Protein AF-A0A7K2QP08-F1 (afdb_monomer_lite)

Radius of gyration: 14.4 Å; chains: 1; bounding box: 34×24×37 Å

Foldseek 3Di:
DVVVVLVVVVVVLVVCLVPPCLVVVLVVVCVVCPPVVPSNLSSVLSVQSSCQQVVHDHDLVCQLPRDPVSLQCCLPPHPDLVSLVSQLPRHPDPVSVVSSVVVNVVVVVVD

Sequence (111 aa):
AESAVVTHLDRRAAQLLADPRFPGWAHALGAAIGPRAFPARRLREWTLLKTITDGEPWSPAELTAASDWCQRTAAQSLASYEALGLLAATARTHRVRTVAAARLRRRSATG

Structure (mmCIF, N/CA/C/O backbone):
data_AF-A0A7K2QP08-F1
#
_entry.id   AF-A0A7K2QP08-F1
#
loop_
_atom_site.group_PDB
_atom_site.id
_atom_site.type_symbol
_atom_site.label_atom_id
_atom_site.label_alt_id
_atom_site.label_comp_id
_atom_site.label_asym_id
_atom_site.label_entity_id
_atom_site.label_seq_id
_atom_site.pdbx_PDB_ins_code
_atom_site.Cartn_x
_atom_site.Cartn_y
_atom_site.Cartn_z
_atom_site.occupancy
_atom_site.B_iso_or_equiv
_atom_site.auth_seq_id
_atom_site.auth_comp_id
_atom_site.auth_asym_id
_atom_site.auth_atom_id
_atom_site.pdbx_PDB_model_num
ATOM 1 N N . ALA A 1 1 ? 12.511 8.616 -17.982 1.00 70.38 1 ALA A N 1
ATOM 2 C CA . ALA A 1 1 ? 11.569 7.586 -18.476 1.00 70.38 1 ALA A CA 1
ATOM 3 C C . ALA A 1 1 ? 10.854 6.851 -17.336 1.00 70.38 1 ALA A C 1
ATOM 5 O O . ALA A 1 1 ? 9.631 6.804 -17.348 1.00 70.38 1 ALA A O 1
ATOM 6 N N . GLU A 1 2 ? 11.566 6.330 -16.327 1.00 79.44 2 GLU A N 1
ATOM 7 C CA . GLU A 1 2 ? 10.946 5.539 -15.242 1.00 79.44 2 GLU A CA 1
ATOM 8 C C . GLU A 1 2 ? 9.877 6.289 -14.435 1.00 79.44 2 GLU A C 1
ATOM 10 O O . GLU A 1 2 ? 8.842 5.709 -14.121 1.00 79.44 2 GLU A O 1
ATOM 15 N N . SER A 1 3 ? 10.060 7.585 -14.167 1.00 82.94 3 SER A N 1
ATOM 16 C CA . SER A 1 3 ? 9.056 8.386 -13.451 1.00 82.94 3 SER A CA 1
ATOM 17 C C . SER A 1 3 ? 7.716 8.454 -14.187 1.00 82.94 3 SER A C 1
ATOM 19 O O . SER A 1 3 ? 6.676 8.362 -13.548 1.00 82.94 3 SER A O 1
ATOM 21 N N . ALA A 1 4 ? 7.722 8.545 -15.523 1.00 89.75 4 ALA A N 1
ATOM 22 C CA . ALA A 1 4 ? 6.494 8.561 -16.320 1.00 89.75 4 ALA A CA 1
ATOM 23 C C . ALA A 1 4 ? 5.769 7.206 -16.269 1.00 89.75 4 ALA A C 1
ATOM 25 O O . ALA A 1 4 ? 4.545 7.164 -16.144 1.00 89.75 4 ALA A O 1
ATOM 26 N N . VAL A 1 5 ? 6.531 6.104 -16.290 1.00 89.81 5 VAL A N 1
ATOM 27 C CA . VAL A 1 5 ? 5.995 4.747 -16.105 1.00 89.81 5 VAL A CA 1
ATOM 28 C C . VAL A 1 5 ? 5.358 4.612 -14.725 1.00 89.81 5 VAL A C 1
ATOM 30 O O . VAL A 1 5 ? 4.227 4.150 -14.628 1.00 89.81 5 VAL A O 1
ATOM 33 N N . VAL A 1 6 ? 6.035 5.071 -13.668 1.00 93.56 6 VAL A N 1
ATOM 34 C CA . VAL A 1 6 ? 5.495 5.033 -12.302 1.00 93.56 6 VAL A CA 1
ATOM 35 C C . VAL A 1 6 ? 4.261 5.916 -12.154 1.00 93.56 6 VAL A C 1
ATOM 37 O O . VAL A 1 6 ? 3.284 5.475 -11.567 1.00 93.56 6 VAL A O 1
ATOM 40 N N . THR A 1 7 ? 4.232 7.114 -12.741 1.00 93.94 7 THR A N 1
ATOM 41 C CA . THR A 1 7 ? 3.026 7.958 -12.729 1.00 93.94 7 THR A CA 1
ATOM 42 C C . THR A 1 7 ? 1.845 7.278 -13.424 1.00 93.94 7 THR A C 1
ATOM 44 O O . THR A 1 7 ? 0.718 7.346 -12.931 1.00 93.94 7 THR A O 1
ATOM 47 N N . HIS A 1 8 ? 2.074 6.622 -14.566 1.00 93.81 8 HIS A N 1
ATOM 48 C CA . HIS A 1 8 ? 1.021 5.874 -15.251 1.00 93.81 8 HIS A CA 1
ATOM 49 C C . HIS A 1 8 ? 0.552 4.667 -14.425 1.00 93.81 8 HIS A C 1
ATOM 51 O O . HIS A 1 8 ? -0.653 4.471 -14.266 1.00 93.81 8 HIS A O 1
ATOM 57 N N . LEU A 1 9 ? 1.496 3.908 -13.861 1.00 95.06 9 LEU A N 1
ATOM 58 C CA . LEU A 1 9 ? 1.242 2.779 -12.969 1.00 95.06 9 LEU A CA 1
ATOM 59 C C . LEU A 1 9 ? 0.404 3.215 -11.765 1.00 95.06 9 LEU A C 1
ATOM 61 O O . LEU A 1 9 ? -0.648 2.632 -11.536 1.00 95.06 9 LEU A O 1
ATOM 65 N N . ASP A 1 10 ? 0.819 4.265 -11.052 1.00 96.06 10 ASP A N 1
ATOM 66 C CA . ASP A 1 10 ? 0.139 4.769 -9.856 1.00 96.06 10 ASP A CA 1
ATOM 67 C C . ASP A 1 10 ? -1.304 5.175 -10.163 1.00 96.06 10 ASP A C 1
ATOM 69 O O . ASP A 1 10 ? -2.228 4.803 -9.440 1.00 96.06 10 ASP A O 1
ATOM 73 N N . ARG A 1 11 ? -1.519 5.888 -11.277 1.00 95.44 11 ARG A N 1
ATOM 74 C CA . ARG A 1 11 ? -2.866 6.280 -11.709 1.00 95.44 11 ARG A CA 1
ATOM 75 C C . ARG A 1 11 ? -3.735 5.060 -12.000 1.00 95.44 11 ARG A C 1
ATOM 77 O O 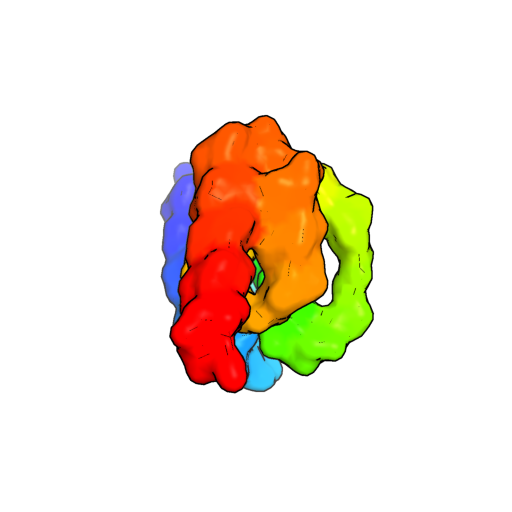. ARG A 1 11 ? -4.897 5.027 -11.600 1.00 95.44 11 ARG A O 1
ATOM 84 N N . ARG A 1 12 ? -3.197 4.076 -12.723 1.00 96.81 12 ARG A N 1
ATOM 85 C CA . ARG A 1 12 ? -3.967 2.902 -13.140 1.00 96.81 12 ARG A CA 1
ATOM 86 C C . ARG A 1 12 ? -4.254 1.964 -11.971 1.00 96.81 12 ARG A C 1
ATOM 88 O O . ARG A 1 12 ? -5.383 1.503 -11.845 1.00 96.81 12 ARG A O 1
ATOM 95 N N . ALA A 1 13 ? -3.275 1.736 -11.102 1.00 96.38 13 ALA A N 1
ATOM 96 C CA . ALA A 1 13 ? -3.432 0.929 -9.900 1.00 96.38 13 ALA A CA 1
ATOM 97 C C . ALA A 1 13 ? -4.493 1.513 -8.960 1.00 96.38 13 ALA A C 1
ATOM 99 O O . ALA A 1 13 ? -5.361 0.777 -8.504 1.00 96.38 13 ALA A O 1
ATOM 100 N N . ALA A 1 14 ? -4.495 2.835 -8.750 1.00 94.44 14 ALA A N 1
ATOM 101 C CA . ALA A 1 14 ? -5.508 3.499 -7.930 1.00 94.44 14 ALA A CA 1
ATOM 102 C C . ALA A 1 14 ? -6.940 3.274 -8.454 1.00 94.44 14 ALA A C 1
ATOM 104 O O . ALA A 1 14 ? -7.857 3.076 -7.664 1.00 94.44 14 ALA A O 1
ATOM 105 N N . GLN A 1 15 ? -7.133 3.262 -9.779 1.00 94.50 15 GLN A N 1
ATOM 106 C CA . GLN A 1 15 ? -8.437 2.981 -10.399 1.00 94.50 15 GLN A CA 1
ATOM 107 C C . GLN A 1 15 ? -8.859 1.514 -10.268 1.00 94.50 15 GLN A C 1
ATOM 109 O O . GLN A 1 15 ? -10.048 1.221 -10.225 1.00 94.50 15 GLN A O 1
ATOM 114 N N . LEU A 1 16 ? -7.891 0.597 -10.248 1.00 95.25 16 LEU A N 1
ATOM 115 C CA . LEU A 1 16 ? -8.134 -0.843 -10.225 1.00 95.25 16 LEU A CA 1
ATOM 116 C C . LEU A 1 16 ? -8.109 -1.440 -8.815 1.00 95.25 16 LEU A C 1
ATOM 118 O O . LEU A 1 16 ? -8.325 -2.635 -8.679 1.00 95.25 16 LEU A O 1
ATOM 122 N N . LEU A 1 17 ? -7.838 -0.659 -7.767 1.00 91.56 17 LEU A N 1
ATOM 123 C CA . LEU A 1 17 ? -7.591 -1.209 -6.430 1.00 91.56 17 LEU A CA 1
ATOM 124 C C . LEU A 1 17 ? -8.781 -2.025 -5.887 1.00 91.56 17 LEU A C 1
ATOM 126 O O . LEU A 1 17 ? -8.587 -3.080 -5.294 1.00 91.56 17 LEU A O 1
ATOM 130 N N . ALA A 1 18 ? -10.012 -1.585 -6.145 1.00 89.44 18 ALA A N 1
ATOM 131 C CA . ALA A 1 18 ? -11.226 -2.327 -5.790 1.00 89.44 18 ALA A CA 1
ATOM 132 C C . ALA A 1 18 ? -11.696 -3.299 -6.894 1.00 89.44 18 ALA A C 1
ATOM 134 O O . ALA A 1 18 ? -12.720 -3.957 -6.749 1.00 89.44 18 ALA A O 1
ATOM 135 N N . ASP A 1 19 ? -10.976 -3.378 -8.014 1.00 93.88 19 ASP A N 1
ATOM 136 C CA . ASP A 1 19 ? -11.395 -4.107 -9.205 1.00 93.88 19 ASP A CA 1
ATOM 137 C C . ASP A 1 19 ? -10.733 -5.499 -9.281 1.00 93.88 19 ASP A C 1
ATOM 139 O O . ASP A 1 19 ? -9.515 -5.615 -9.094 1.00 93.88 19 ASP A O 1
ATOM 143 N N . PRO A 1 20 ? -11.484 -6.568 -9.607 1.00 93.06 20 PRO A N 1
ATOM 144 C CA . PRO A 1 20 ? -10.934 -7.921 -9.736 1.00 93.06 20 PRO A CA 1
ATOM 145 C C . PRO A 1 20 ? -9.939 -8.076 -10.897 1.00 93.06 20 PRO A C 1
ATOM 147 O O . PRO A 1 20 ? -9.213 -9.062 -10.955 1.00 93.06 20 PRO A O 1
ATOM 150 N N . ARG A 1 21 ? -9.857 -7.116 -11.827 1.00 95.38 21 ARG A N 1
ATOM 151 C CA . ARG A 1 21 ? -8.891 -7.130 -12.940 1.00 95.38 21 ARG A CA 1
ATOM 152 C C . ARG A 1 21 ? -7.475 -6.745 -12.516 1.00 95.38 21 ARG A C 1
ATOM 154 O O . ARG A 1 21 ? -6.550 -6.906 -13.317 1.00 95.38 21 ARG A O 1
ATOM 161 N N . PHE A 1 22 ? -7.286 -6.231 -11.298 1.00 97.00 22 PHE A N 1
ATOM 162 C CA . PHE A 1 22 ? -5.974 -5.799 -10.816 1.00 97.00 22 PHE A CA 1
ATOM 163 C C . PHE A 1 22 ? -4.891 -6.882 -10.958 1.00 97.00 22 PHE A C 1
ATOM 165 O O . PHE A 1 22 ? -3.853 -6.559 -11.536 1.00 97.00 22 PHE A O 1
ATOM 172 N N . PRO A 1 23 ? -5.084 -8.146 -10.519 1.00 96.25 23 PRO A N 1
ATOM 173 C CA . PRO A 1 23 ? -4.012 -9.143 -10.550 1.00 96.25 23 PRO A CA 1
ATOM 174 C C . PRO A 1 23 ? -3.545 -9.462 -11.974 1.00 96.25 23 PRO A C 1
ATOM 176 O O . PRO A 1 23 ? -2.344 -9.504 -12.237 1.00 96.25 23 PRO A O 1
ATOM 179 N N . GLY A 1 24 ? -4.481 -9.598 -12.921 1.00 96.88 24 GLY A N 1
ATOM 180 C CA . GLY A 1 24 ? -4.155 -9.827 -14.332 1.00 96.88 24 GLY A CA 1
ATOM 181 C C . GLY A 1 24 ? -3.398 -8.650 -14.955 1.00 96.88 24 GLY A C 1
ATOM 182 O O . GLY A 1 24 ? -2.402 -8.843 -15.654 1.00 96.88 24 GLY A O 1
ATOM 183 N N . TRP A 1 25 ? -3.815 -7.419 -14.647 1.00 97.69 25 TRP A N 1
ATOM 184 C CA . TRP A 1 25 ? -3.103 -6.215 -15.079 1.00 97.69 25 TRP A CA 1
ATOM 185 C C . TRP A 1 25 ? -1.701 -6.113 -14.462 1.00 97.69 25 TRP A C 1
ATOM 187 O 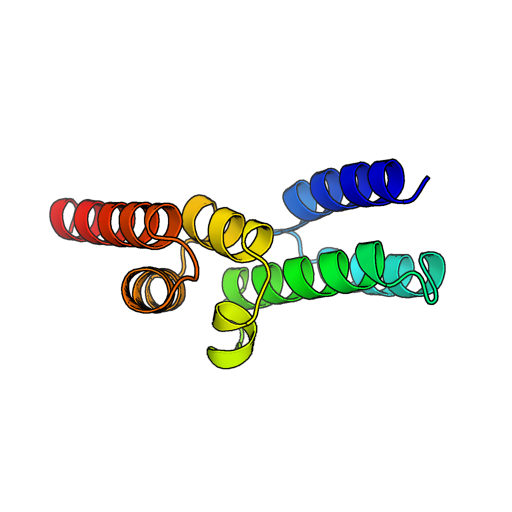O . TRP A 1 25 ? -0.741 -5.818 -15.174 1.00 97.69 25 TRP A O 1
ATOM 197 N N . ALA A 1 26 ? -1.567 -6.383 -13.162 1.00 96.81 26 ALA A N 1
ATOM 198 C CA . ALA A 1 26 ? -0.294 -6.337 -12.458 1.00 96.81 26 ALA A CA 1
ATOM 199 C C . ALA A 1 26 ? 0.687 -7.375 -13.017 1.00 96.81 26 ALA A C 1
ATOM 201 O O . ALA A 1 26 ? 1.846 -7.048 -13.263 1.00 96.81 26 ALA A O 1
ATOM 202 N N . HIS A 1 27 ? 0.218 -8.592 -13.303 1.00 96.00 27 HIS A N 1
ATOM 203 C CA . HIS A 1 27 ? 1.030 -9.632 -13.930 1.00 96.00 27 HIS A CA 1
ATOM 204 C C . HIS A 1 27 ? 1.567 -9.193 -15.304 1.00 96.00 27 HIS A C 1
ATOM 206 O O . HIS A 1 27 ? 2.777 -9.227 -15.539 1.00 96.00 27 HIS A O 1
ATOM 212 N N . ALA A 1 28 ? 0.688 -8.699 -16.184 1.00 96.00 28 ALA A N 1
ATOM 213 C CA . ALA A 1 28 ? 1.079 -8.224 -17.512 1.00 96.00 28 ALA A CA 1
ATOM 214 C C . ALA A 1 28 ? 2.053 -7.033 -17.445 1.00 96.00 28 ALA A C 1
ATOM 216 O O . ALA A 1 28 ? 3.046 -6.984 -18.175 1.00 96.00 28 ALA A O 1
ATOM 217 N N . LEU A 1 29 ? 1.806 -6.081 -16.539 1.00 95.19 29 LEU A N 1
ATOM 218 C CA . LEU A 1 29 ? 2.694 -4.938 -16.346 1.00 95.19 29 LEU A CA 1
ATOM 219 C C . LEU A 1 29 ? 4.060 -5.367 -15.799 1.00 95.19 29 LEU A C 1
ATOM 221 O O . LEU A 1 29 ? 5.074 -4.832 -16.243 1.00 95.19 29 LEU A O 1
ATOM 225 N N . GLY A 1 30 ? 4.097 -6.338 -14.883 1.00 94.31 30 GLY A N 1
ATOM 226 C CA . GLY A 1 30 ? 5.325 -6.922 -14.342 1.00 94.31 30 GLY A CA 1
ATOM 227 C C . GLY A 1 30 ? 6.244 -7.476 -15.433 1.00 94.31 30 GLY A C 1
ATOM 228 O O . GLY A 1 30 ? 7.442 -7.192 -15.432 1.00 94.31 30 GLY A O 1
ATOM 229 N N . ALA A 1 31 ? 5.675 -8.178 -16.416 1.00 93.38 31 ALA A N 1
ATOM 230 C CA . ALA A 1 31 ? 6.421 -8.657 -17.579 1.00 93.38 31 ALA A CA 1
ATOM 231 C C . ALA A 1 31 ? 6.966 -7.500 -18.443 1.00 93.38 31 ALA A C 1
ATOM 233 O O . ALA A 1 31 ? 8.114 -7.537 -18.880 1.00 93.38 31 ALA A O 1
ATOM 234 N N . ALA A 1 32 ? 6.178 -6.438 -18.646 1.00 92.06 32 ALA A N 1
ATOM 235 C CA . ALA A 1 32 ? 6.558 -5.298 -19.488 1.00 92.06 32 ALA A CA 1
ATOM 236 C C . ALA A 1 32 ? 7.617 -4.369 -18.856 1.00 92.06 32 ALA A C 1
ATOM 238 O O . ALA A 1 32 ? 8.452 -3.786 -19.557 1.00 92.06 32 ALA A O 1
ATOM 239 N N . ILE A 1 33 ? 7.597 -4.190 -17.530 1.00 91.00 33 ILE A N 1
ATOM 240 C CA . ILE A 1 33 ? 8.576 -3.335 -16.841 1.00 91.00 33 ILE A CA 1
ATOM 241 C C . ILE A 1 33 ? 9.959 -3.989 -16.747 1.00 91.00 33 ILE A C 1
ATOM 243 O O . ILE A 1 33 ? 10.949 -3.251 -16.717 1.00 91.00 33 ILE A O 1
ATOM 247 N N . GLY A 1 34 ? 10.038 -5.325 -16.765 1.00 83.81 34 GLY A N 1
ATOM 248 C CA . GLY A 1 34 ? 11.293 -6.077 -16.743 1.00 83.81 34 GLY A CA 1
ATOM 249 C C . GLY A 1 34 ? 12.138 -5.795 -15.487 1.00 83.81 34 GLY A C 1
ATOM 250 O O . GLY A 1 34 ? 11.580 -5.590 -14.408 1.00 83.81 34 GLY A O 1
ATOM 251 N N . PRO A 1 35 ? 13.482 -5.730 -15.584 1.00 83.00 35 PRO A N 1
ATOM 252 C CA . PRO A 1 35 ? 14.374 -5.601 -14.424 1.00 83.00 35 PRO A CA 1
ATOM 253 C C . PRO A 1 35 ? 14.422 -4.187 -13.810 1.00 83.00 35 PRO A C 1
ATOM 255 O O . PRO A 1 35 ? 15.263 -3.911 -12.955 1.00 83.00 35 PRO A O 1
ATOM 258 N N . ARG A 1 36 ? 13.550 -3.259 -14.232 1.00 84.94 36 ARG A N 1
ATOM 259 C CA . ARG A 1 36 ? 13.551 -1.871 -13.742 1.00 84.94 36 ARG A CA 1
ATOM 260 C C . ARG A 1 36 ? 13.150 -1.824 -12.268 1.00 84.94 36 ARG A C 1
ATOM 262 O O . ARG A 1 36 ? 11.974 -1.957 -11.923 1.00 84.94 36 ARG A O 1
ATOM 269 N N . ALA A 1 37 ? 14.133 -1.599 -11.398 1.00 88.00 37 ALA A N 1
ATOM 270 C CA . ALA A 1 37 ? 13.977 -1.734 -9.953 1.00 88.00 37 ALA A CA 1
ATOM 271 C C . ALA A 1 37 ? 12.885 -0.822 -9.368 1.00 88.00 37 ALA A C 1
ATOM 273 O O . ALA A 1 37 ? 12.126 -1.255 -8.496 1.00 88.00 37 ALA A O 1
ATOM 274 N N . PHE A 1 38 ? 12.769 0.423 -9.848 1.00 91.56 38 PHE A N 1
ATOM 275 C CA . PHE A 1 38 ? 11.821 1.381 -9.281 1.00 91.56 38 PHE A CA 1
ATOM 276 C C . PHE A 1 38 ? 10.352 1.078 -9.646 1.00 91.56 38 PHE A C 1
ATOM 278 O O . PHE A 1 38 ? 9.560 0.897 -8.714 1.00 91.56 38 PHE A O 1
ATOM 285 N N . PRO A 1 39 ? 9.967 0.923 -10.931 1.00 93.81 39 PRO A N 1
ATOM 286 C CA . PRO A 1 39 ? 8.629 0.456 -11.299 1.00 93.81 39 PRO A CA 1
ATOM 287 C C . PRO A 1 39 ? 8.274 -0.908 -10.700 1.00 93.81 39 PRO A C 1
ATOM 289 O O . PRO A 1 39 ? 7.155 -1.083 -10.225 1.00 93.81 39 PRO A O 1
ATOM 292 N N . ALA A 1 40 ? 9.222 -1.853 -10.654 1.00 94.25 40 ALA A N 1
ATOM 293 C CA . ALA A 1 40 ? 8.974 -3.179 -10.089 1.00 94.25 40 ALA A CA 1
ATOM 294 C C . ALA A 1 40 ? 8.682 -3.118 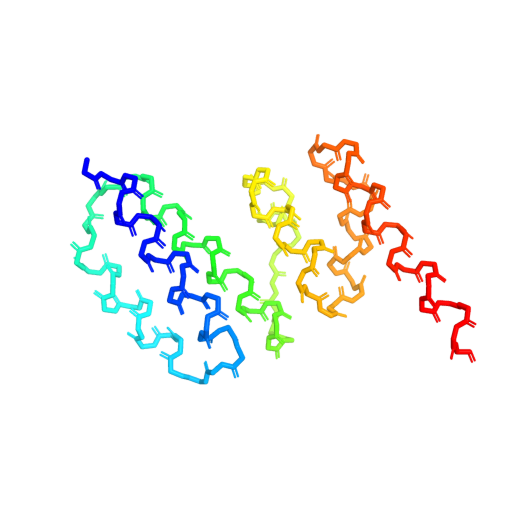-8.586 1.00 94.25 40 ALA A C 1
ATOM 296 O O . ALA A 1 40 ? 7.744 -3.756 -8.110 1.00 94.25 40 ALA A O 1
ATOM 297 N N . ARG A 1 41 ? 9.435 -2.307 -7.827 1.00 94.81 41 ARG A N 1
ATOM 298 C CA . ARG A 1 41 ? 9.136 -2.065 -6.409 1.00 94.81 41 ARG A CA 1
ATOM 299 C C . ARG A 1 41 ? 7.762 -1.427 -6.236 1.00 94.81 41 ARG A C 1
ATOM 301 O O . ARG A 1 41 ? 7.000 -1.880 -5.390 1.00 94.81 41 ARG A O 1
ATOM 308 N N . ARG A 1 42 ? 7.437 -0.409 -7.038 1.00 96.81 42 ARG A N 1
ATOM 309 C CA . ARG A 1 42 ? 6.142 0.273 -6.944 1.00 96.81 42 ARG A CA 1
ATOM 310 C C . ARG A 1 42 ? 4.974 -0.673 -7.240 1.00 96.81 42 ARG A C 1
ATOM 312 O O . ARG A 1 42 ? 3.967 -0.622 -6.543 1.00 96.81 42 ARG A O 1
ATOM 319 N N . LEU A 1 43 ? 5.117 -1.560 -8.223 1.00 96.88 43 LEU A N 1
ATOM 320 C CA . LEU A 1 43 ? 4.104 -2.568 -8.536 1.00 96.88 43 LEU A CA 1
ATOM 321 C C . LEU A 1 43 ? 3.874 -3.544 -7.371 1.00 96.88 43 LEU A C 1
ATOM 323 O O . LEU A 1 43 ? 2.727 -3.847 -7.045 1.00 96.88 43 LEU A O 1
ATOM 327 N N . ARG A 1 44 ? 4.950 -3.996 -6.709 1.00 96.12 44 ARG A N 1
ATOM 328 C CA . ARG A 1 44 ? 4.845 -4.848 -5.510 1.00 96.12 44 ARG A CA 1
ATOM 329 C C . ARG A 1 44 ? 4.103 -4.147 -4.377 1.00 96.12 44 ARG A C 1
ATOM 331 O O . ARG A 1 44 ? 3.231 -4.744 -3.763 1.00 96.12 44 ARG A O 1
ATOM 338 N N . GLU A 1 45 ? 4.397 -2.872 -4.143 1.00 97.56 45 GLU A N 1
ATOM 339 C CA . GLU A 1 45 ? 3.703 -2.083 -3.121 1.00 97.56 45 GLU A CA 1
ATOM 340 C C . GLU A 1 45 ? 2.209 -1.931 -3.426 1.00 97.56 45 GLU A C 1
ATOM 342 O O . GLU A 1 45 ? 1.386 -2.132 -2.541 1.00 97.56 45 GLU A O 1
ATOM 347 N N . TRP A 1 46 ? 1.829 -1.656 -4.677 1.00 97.94 46 TRP A N 1
ATOM 348 C CA . TRP A 1 46 ? 0.413 -1.644 -5.061 1.00 97.94 46 TRP A CA 1
ATOM 349 C C . TRP A 1 46 ? -0.265 -3.006 -4.911 1.00 97.94 46 TRP A C 1
ATOM 351 O O . TRP A 1 46 ? -1.435 -3.057 -4.544 1.00 97.94 46 TRP A O 1
ATOM 361 N N . THR A 1 47 ? 0.459 -4.096 -5.159 1.00 97.56 47 THR A N 1
ATOM 362 C CA . THR A 1 47 ? -0.059 -5.457 -4.960 1.00 97.56 47 THR A CA 1
ATOM 363 C C . THR A 1 47 ? -0.313 -5.733 -3.477 1.00 97.56 47 THR A C 1
ATOM 365 O O . THR A 1 47 ? -1.386 -6.212 -3.136 1.00 97.56 47 THR A O 1
ATOM 368 N N . LEU A 1 48 ? 0.591 -5.319 -2.582 1.00 97.88 48 LEU A N 1
ATOM 369 C CA . LEU A 1 48 ? 0.358 -5.380 -1.134 1.00 97.88 48 LEU A CA 1
ATOM 370 C C . LEU A 1 48 ? -0.889 -4.575 -0.724 1.00 97.88 48 LEU A C 1
ATOM 372 O O . LEU A 1 48 ? -1.714 -5.056 0.049 1.00 97.88 48 LEU A O 1
ATOM 376 N N . LEU A 1 49 ? -1.058 -3.359 -1.258 1.00 97.44 49 LEU A N 1
ATOM 377 C CA . LEU A 1 49 ? -2.254 -2.550 -0.994 1.00 97.44 49 LEU A CA 1
ATOM 378 C C . LEU A 1 49 ? -3.533 -3.240 -1.484 1.00 97.44 49 LEU A C 1
ATOM 380 O O . LEU A 1 49 ? -4.561 -3.136 -0.814 1.00 97.44 49 LEU A O 1
ATOM 384 N N . LYS A 1 50 ? -3.476 -3.939 -2.624 1.00 97.19 50 LYS A N 1
ATOM 385 C CA . LYS A 1 50 ? -4.590 -4.728 -3.159 1.00 97.19 50 LYS A CA 1
ATOM 386 C C . LYS A 1 50 ? -4.962 -5.874 -2.217 1.00 97.19 50 LYS A C 1
ATOM 388 O O . LYS A 1 50 ? -6.112 -5.926 -1.800 1.00 97.19 50 LYS A O 1
ATOM 393 N N . THR A 1 51 ? -3.994 -6.688 -1.796 1.00 97.19 51 THR A N 1
ATOM 394 C CA . THR A 1 51 ? -4.200 -7.788 -0.834 1.00 97.19 51 THR A CA 1
ATOM 395 C C . THR A 1 51 ? -4.872 -7.293 0.451 1.00 97.19 51 THR A C 1
ATOM 397 O O . THR A 1 51 ? -5.887 -7.840 0.872 1.00 97.19 51 THR A O 1
ATOM 400 N N . ILE A 1 52 ? -4.394 -6.180 1.028 1.00 96.62 52 ILE A N 1
ATOM 401 C CA . ILE A 1 52 ? -5.021 -5.592 2.226 1.00 96.62 52 ILE A CA 1
ATOM 402 C C . ILE A 1 52 ? -6.443 -5.083 1.938 1.00 96.62 52 ILE A C 1
ATOM 404 O O . ILE A 1 52 ? -7.318 -5.164 2.800 1.00 96.62 52 ILE A O 1
ATOM 408 N N . THR A 1 53 ? -6.677 -4.516 0.751 1.00 94.94 53 THR A N 1
ATOM 409 C CA . THR A 1 53 ? -7.997 -3.997 0.347 1.00 94.94 53 THR A CA 1
ATOM 410 C C . THR A 1 53 ? -9.020 -5.119 0.209 1.00 94.94 53 THR A C 1
ATOM 412 O O . THR A 1 53 ? -10.165 -4.938 0.615 1.00 94.94 53 THR A O 1
ATOM 415 N N . ASP A 1 54 ? -8.597 -6.275 -0.295 1.00 94.94 54 ASP A N 1
ATOM 416 C CA . ASP A 1 54 ? -9.453 -7.451 -0.465 1.00 94.94 54 ASP A CA 1
ATOM 417 C C . ASP A 1 54 ? -9.672 -8.227 0.840 1.00 94.94 54 ASP A C 1
ATOM 419 O O . ASP A 1 54 ? -10.464 -9.166 0.877 1.00 94.94 54 ASP A O 1
ATOM 423 N N . GLY A 1 55 ? -9.000 -7.829 1.926 1.00 94.56 55 GLY A N 1
ATOM 424 C CA . GLY A 1 55 ? -9.041 -8.550 3.198 1.00 94.56 55 GLY A CA 1
ATOM 425 C C . GLY A 1 55 ? -8.307 -9.892 3.147 1.00 94.56 55 GLY A C 1
ATOM 426 O O . GLY A 1 55 ? -8.518 -10.740 4.012 1.00 94.56 55 GLY A O 1
ATOM 427 N N . GLU A 1 56 ? -7.453 -10.090 2.145 1.00 95.31 56 GLU A N 1
ATOM 428 C CA . GLU A 1 56 ? -6.600 -11.265 2.040 1.00 95.31 56 GLU A CA 1
ATOM 429 C C . GLU A 1 56 ? -5.457 -11.202 3.067 1.00 95.31 56 GLU A C 1
ATOM 431 O O . GLU A 1 56 ? -5.059 -10.109 3.481 1.00 95.31 56 GLU A O 1
ATOM 436 N N . PRO A 1 57 ? -4.883 -12.349 3.475 1.00 96.25 57 PRO A N 1
ATOM 437 C CA . PRO A 1 57 ? -3.725 -12.371 4.361 1.00 96.25 57 PRO A CA 1
ATOM 438 C C . PRO A 1 57 ? -2.540 -11.591 3.779 1.00 96.25 57 PRO A C 1
ATOM 440 O O . PRO A 1 57 ? -2.107 -11.831 2.654 1.00 96.25 57 PRO A O 1
ATOM 443 N N . TRP A 1 58 ? -1.979 -10.682 4.571 1.00 96.56 58 TRP A N 1
ATOM 444 C CA . TRP A 1 58 ? -0.861 -9.818 4.191 1.00 96.56 58 TRP A CA 1
ATOM 445 C C . TRP A 1 58 ? 0.209 -9.825 5.286 1.00 96.56 58 TRP A C 1
ATOM 447 O O . TRP A 1 58 ? -0.069 -10.140 6.441 1.00 96.56 58 TRP A O 1
ATOM 457 N N . SER A 1 59 ? 1.449 -9.477 4.937 1.00 96.19 59 SER A N 1
ATOM 458 C CA . SER A 1 59 ? 2.562 -9.465 5.890 1.00 96.19 59 SER A CA 1
ATOM 459 C C . SER A 1 59 ? 2.709 -8.105 6.592 1.00 96.19 59 SER A C 1
ATOM 461 O O . SER A 1 59 ? 3.000 -7.097 5.933 1.00 96.19 59 SER A O 1
ATOM 463 N N . PRO A 1 60 ? 2.624 -8.048 7.938 1.00 96.44 60 PRO A N 1
ATOM 464 C CA . PRO A 1 60 ? 2.943 -6.842 8.705 1.00 96.44 60 PRO A CA 1
ATOM 465 C C . PRO A 1 60 ? 4.364 -6.327 8.450 1.00 96.44 60 PRO A C 1
ATOM 467 O O . PRO A 1 60 ? 4.604 -5.118 8.366 1.00 96.44 60 PRO A O 1
ATOM 470 N N . ALA A 1 61 ? 5.319 -7.246 8.288 1.00 96.25 61 ALA A N 1
ATOM 471 C CA . ALA A 1 61 ? 6.711 -6.906 8.023 1.00 96.25 61 ALA A CA 1
ATOM 472 C C . ALA A 1 61 ? 6.874 -6.241 6.648 1.00 96.25 61 ALA A C 1
ATOM 474 O O . ALA A 1 61 ? 7.598 -5.255 6.522 1.00 96.25 61 ALA A O 1
ATOM 475 N N . GLU A 1 62 ? 6.149 -6.709 5.630 1.00 96.81 62 GLU A N 1
ATOM 476 C CA . GLU A 1 62 ? 6.186 -6.088 4.302 1.00 96.81 62 GLU A CA 1
ATOM 477 C C . GLU A 1 62 ? 5.624 -4.664 4.326 1.00 96.81 62 GLU A C 1
ATOM 479 O O . GLU A 1 62 ? 6.236 -3.759 3.758 1.00 96.81 62 GLU A O 1
ATOM 484 N N . LEU A 1 63 ? 4.518 -4.421 5.040 1.00 97.31 63 LEU A N 1
ATOM 485 C CA . LEU A 1 63 ? 3.940 -3.077 5.142 1.00 97.31 63 LEU A CA 1
ATOM 486 C C . LEU A 1 63 ? 4.853 -2.100 5.901 1.00 97.31 63 LEU A C 1
ATOM 488 O O . LEU A 1 63 ? 4.992 -0.937 5.512 1.00 97.31 63 LEU A O 1
ATOM 492 N N . THR A 1 64 ? 5.508 -2.558 6.967 1.00 95.88 64 THR A N 1
ATOM 493 C CA . THR A 1 64 ? 6.428 -1.724 7.765 1.00 95.88 64 THR A CA 1
ATOM 494 C C . THR A 1 64 ? 7.765 -1.464 7.064 1.00 95.88 64 THR A C 1
ATOM 496 O O . THR A 1 64 ? 8.343 -0.385 7.230 1.00 95.88 64 THR A O 1
ATOM 499 N N . ALA A 1 65 ? 8.221 -2.391 6.219 1.00 95.31 65 ALA A N 1
ATOM 500 C CA . ALA A 1 65 ? 9.401 -2.221 5.374 1.00 95.31 65 ALA A CA 1
ATOM 501 C C . ALA A 1 65 ? 9.129 -1.432 4.076 1.00 95.31 65 ALA A C 1
ATOM 503 O O . ALA A 1 65 ? 10.077 -0.946 3.452 1.00 95.31 65 ALA A O 1
ATOM 504 N N . ALA A 1 66 ? 7.862 -1.286 3.668 1.00 96.75 66 ALA A N 1
ATOM 505 C CA . ALA A 1 66 ? 7.476 -0.583 2.446 1.00 96.75 66 ALA A CA 1
ATOM 506 C C . ALA A 1 66 ? 7.910 0.894 2.437 1.00 96.75 66 ALA A C 1
ATOM 508 O O . ALA A 1 66 ? 8.158 1.508 3.479 1.00 96.75 66 ALA A O 1
ATOM 509 N N . SER A 1 67 ? 7.984 1.496 1.245 1.00 96.50 67 SER A N 1
ATOM 510 C CA . SER A 1 67 ? 8.390 2.897 1.122 1.00 96.50 67 SER A CA 1
ATOM 511 C C . SER A 1 67 ? 7.422 3.852 1.820 1.00 96.50 67 SER A C 1
ATOM 513 O O . SER A 1 67 ? 6.229 3.578 1.966 1.00 96.50 67 SER A O 1
ATOM 515 N N . ASP A 1 68 ? 7.918 5.042 2.160 1.00 95.75 68 ASP A N 1
ATOM 516 C CA . ASP A 1 68 ? 7.110 6.124 2.730 1.00 95.75 68 ASP A CA 1
ATOM 517 C C . ASP A 1 68 ? 5.886 6.458 1.860 1.00 95.75 68 ASP A C 1
ATOM 519 O O . ASP A 1 68 ? 4.815 6.776 2.378 1.00 95.75 68 ASP A O 1
ATOM 523 N N . TRP A 1 69 ? 6.017 6.348 0.531 1.00 95.94 69 TRP A N 1
ATOM 524 C CA . TRP A 1 69 ? 4.891 6.500 -0.391 1.00 95.94 69 TRP A CA 1
ATOM 525 C C . TRP A 1 69 ? 3.823 5.423 -0.160 1.00 95.94 69 TRP A C 1
ATOM 527 O O . TRP A 1 69 ? 2.642 5.763 -0.096 1.00 95.94 69 TRP A O 1
ATOM 537 N N . CYS A 1 70 ? 4.217 4.158 0.008 1.00 97.38 70 CYS A N 1
ATOM 538 C CA . CYS A 1 70 ? 3.287 3.042 0.190 1.00 97.38 70 CYS A CA 1
ATOM 539 C C . CYS A 1 70 ? 2.562 3.174 1.524 1.00 97.38 70 CYS A C 1
ATOM 541 O O . CYS A 1 70 ? 1.337 3.145 1.566 1.00 97.38 70 CYS A O 1
ATOM 543 N N . GLN A 1 71 ? 3.303 3.426 2.604 1.00 98.12 71 GLN A N 1
ATOM 544 C CA . GLN A 1 71 ? 2.725 3.607 3.935 1.00 98.12 71 GLN A CA 1
ATOM 545 C C . GLN A 1 71 ? 1.787 4.816 4.003 1.00 98.12 71 GLN A C 1
ATOM 547 O O . GLN A 1 71 ? 0.727 4.753 4.625 1.00 98.12 71 GLN A O 1
ATOM 552 N N . ARG A 1 72 ? 2.132 5.917 3.322 1.00 97.38 72 ARG A N 1
ATOM 553 C CA . ARG A 1 72 ? 1.242 7.077 3.206 1.00 97.38 72 ARG A CA 1
ATOM 554 C C . ARG A 1 72 ? -0.025 6.745 2.421 1.00 97.38 72 ARG A C 1
ATOM 556 O O . ARG A 1 72 ? -1.107 7.115 2.868 1.00 97.38 72 ARG A O 1
ATOM 563 N N . THR A 1 73 ? 0.099 6.045 1.295 1.00 96.81 73 THR A N 1
ATOM 564 C CA . THR A 1 73 ? -1.044 5.628 0.466 1.00 96.81 73 THR A CA 1
ATOM 565 C C . THR A 1 73 ? -1.960 4.683 1.243 1.00 96.81 73 THR A C 1
ATOM 567 O O . THR A 1 73 ? -3.172 4.896 1.266 1.00 96.81 73 THR A O 1
ATOM 570 N N . ALA A 1 74 ? -1.381 3.720 1.966 1.00 96.25 74 ALA A N 1
ATOM 571 C CA . ALA A 1 74 ? -2.079 2.809 2.864 1.00 96.25 74 ALA A CA 1
ATOM 572 C C . ALA A 1 74 ? -2.881 3.569 3.932 1.00 96.25 74 ALA A C 1
ATOM 574 O O . ALA A 1 74 ? -4.100 3.423 4.032 1.00 96.25 74 ALA A O 1
ATOM 575 N N . ALA A 1 75 ? -2.212 4.459 4.673 1.00 96.75 75 ALA A N 1
ATOM 576 C CA . ALA A 1 75 ? -2.834 5.251 5.730 1.00 96.75 75 ALA A CA 1
ATOM 577 C C . ALA A 1 75 ? -3.952 6.174 5.223 1.00 96.75 75 ALA A C 1
ATOM 579 O O . ALA A 1 75 ? -4.851 6.513 5.991 1.00 96.75 75 ALA A O 1
ATOM 580 N N . GLN A 1 76 ? -3.923 6.590 3.955 1.00 93.56 76 GLN A N 1
ATOM 581 C CA . GLN A 1 76 ? -4.938 7.463 3.355 1.00 93.56 76 GLN A CA 1
ATOM 582 C C . GLN A 1 76 ? -6.106 6.702 2.723 1.00 93.56 76 GLN A C 1
ATOM 584 O O . GLN A 1 76 ? -7.233 7.181 2.803 1.00 93.56 76 GLN A O 1
ATOM 589 N N . SER A 1 77 ? -5.849 5.533 2.135 1.00 89.31 77 SER A N 1
ATOM 590 C CA . SER A 1 77 ? -6.797 4.893 1.210 1.00 89.31 77 SER A CA 1
ATOM 591 C C . SER A 1 77 ? -7.424 3.620 1.767 1.00 89.31 77 SER A C 1
ATOM 593 O O . SER A 1 77 ? -8.566 3.317 1.443 1.00 89.31 77 SER A O 1
ATOM 595 N N . LEU A 1 78 ? -6.719 2.880 2.631 1.00 90.00 78 LEU A N 1
ATOM 596 C CA . LEU A 1 78 ? -7.213 1.589 3.116 1.00 90.00 78 LEU A CA 1
ATOM 597 C C . LEU A 1 78 ? -8.325 1.759 4.150 1.00 90.00 78 LEU A C 1
ATOM 599 O O . LEU A 1 78 ? -8.332 2.727 4.918 1.00 90.00 78 LEU A O 1
ATOM 603 N N . ALA A 1 79 ? -9.235 0.787 4.182 1.00 90.62 79 ALA A N 1
ATOM 604 C CA . ALA A 1 79 ? -10.267 0.648 5.208 1.00 90.62 79 ALA A CA 1
ATOM 605 C C . ALA A 1 79 ? -9.879 -0.346 6.322 1.00 90.62 79 ALA A C 1
ATOM 607 O O . ALA A 1 79 ? -10.529 -0.363 7.363 1.00 90.62 79 ALA A O 1
ATOM 608 N N . SER A 1 80 ? -8.813 -1.137 6.133 1.00 94.19 80 SER A N 1
ATOM 609 C CA . SER A 1 80 ? -8.338 -2.107 7.128 1.00 94.19 80 SER A CA 1
ATOM 610 C C . SER A 1 80 ? -7.853 -1.412 8.404 1.00 94.19 80 SER A C 1
ATOM 612 O O . SER A 1 80 ? -6.841 -0.705 8.408 1.00 94.19 80 SER A O 1
ATOM 614 N N . TYR A 1 81 ? -8.576 -1.625 9.505 1.00 93.62 81 TYR A N 1
ATOM 615 C CA . TYR A 1 81 ? -8.210 -1.082 10.813 1.00 93.62 81 TYR A CA 1
ATOM 616 C C . TYR A 1 81 ? -6.961 -1.736 11.391 1.00 93.62 81 TYR A C 1
ATOM 618 O O . TYR A 1 81 ? -6.191 -1.058 12.063 1.00 93.62 81 TYR A O 1
ATOM 626 N N . GLU A 1 82 ? -6.725 -3.011 11.088 1.00 96.19 82 GLU A N 1
ATOM 627 C CA . GLU A 1 82 ? -5.496 -3.709 11.461 1.00 96.19 82 GLU A CA 1
ATOM 628 C C . GLU A 1 82 ? -4.274 -3.026 10.831 1.00 96.19 82 GLU A C 1
ATOM 630 O O . GLU A 1 82 ? -3.336 -2.644 11.534 1.00 96.19 82 GLU A O 1
ATOM 635 N N . ALA A 1 83 ? -4.325 -2.756 9.522 1.00 97.00 83 ALA A N 1
ATOM 636 C CA . ALA A 1 83 ? -3.254 -2.051 8.824 1.00 97.00 83 ALA A CA 1
ATOM 637 C C . ALA A 1 83 ? -3.070 -0.618 9.351 1.00 97.00 83 ALA A C 1
ATOM 639 O O . ALA A 1 83 ? -1.940 -0.160 9.530 1.00 97.00 83 ALA A O 1
ATOM 640 N N . LEU A 1 84 ? -4.163 0.098 9.647 1.00 97.38 84 LEU A N 1
ATOM 641 C CA . LEU A 1 84 ? -4.090 1.425 10.268 1.00 97.38 84 LEU A CA 1
ATOM 642 C C . LEU A 1 84 ? -3.493 1.371 11.683 1.00 97.38 84 LEU A C 1
ATOM 644 O O . LEU A 1 84 ? -2.711 2.250 12.034 1.00 97.38 84 LEU A O 1
ATOM 648 N N . GLY A 1 85 ? -3.826 0.356 12.482 1.00 97.56 85 GLY A N 1
ATOM 649 C CA . GLY A 1 85 ? -3.264 0.131 13.816 1.00 97.56 85 GLY A CA 1
ATOM 650 C C . GLY A 1 85 ? -1.760 -0.087 13.762 1.00 97.56 85 GLY A C 1
ATOM 651 O O . GLY A 1 85 ? -1.005 0.607 14.447 1.00 97.56 85 GLY A O 1
ATOM 652 N N . LEU A 1 86 ? -1.320 -0.972 12.866 1.00 98.12 86 LEU A N 1
ATOM 653 C CA . LEU A 1 86 ? 0.096 -1.214 12.629 1.00 98.12 86 LEU A CA 1
ATOM 654 C C . LEU A 1 86 ? 0.814 0.075 12.211 1.00 98.12 86 LEU A C 1
ATOM 656 O O . LEU A 1 86 ? 1.804 0.459 12.830 1.00 98.12 86 LEU A O 1
ATOM 660 N N . LEU A 1 87 ? 0.287 0.794 11.215 1.00 98.00 87 LEU A N 1
ATOM 661 C CA . LEU A 1 87 ? 0.892 2.039 10.739 1.00 98.00 87 LEU A CA 1
ATOM 662 C C . LEU A 1 87 ? 0.909 3.137 11.805 1.00 98.00 87 LEU A C 1
ATOM 664 O O . LEU A 1 87 ? 1.866 3.902 11.852 1.00 98.00 87 LEU A O 1
ATOM 668 N N . ALA A 1 88 ? -0.102 3.233 12.668 1.00 97.81 88 ALA A N 1
ATOM 669 C CA . ALA A 1 88 ? -0.109 4.191 13.772 1.00 97.81 88 ALA A CA 1
ATOM 670 C C . ALA A 1 88 ? 1.050 3.943 14.753 1.00 97.81 88 ALA A C 1
ATOM 672 O O . ALA A 1 88 ? 1.646 4.901 15.250 1.00 97.81 88 ALA A O 1
ATOM 673 N N . ALA A 1 89 ? 1.397 2.677 14.987 1.00 97.56 89 ALA A N 1
ATOM 674 C CA . ALA A 1 89 ? 2.466 2.287 15.896 1.00 97.56 89 ALA A CA 1
ATOM 675 C C . ALA A 1 89 ? 3.861 2.395 15.257 1.00 97.56 89 ALA A C 1
ATOM 677 O O . ALA A 1 89 ? 4.776 2.959 15.860 1.00 97.56 89 ALA A O 1
ATOM 678 N N . THR A 1 90 ? 4.030 1.884 14.034 1.00 97.19 90 THR A N 1
ATOM 679 C CA . THR A 1 90 ? 5.358 1.540 13.494 1.00 97.19 90 THR A CA 1
ATOM 680 C C . THR A 1 90 ? 5.713 2.214 12.170 1.00 97.19 90 THR A C 1
ATOM 682 O O . THR A 1 90 ? 6.817 2.002 11.668 1.00 97.19 90 THR A O 1
ATOM 685 N N . ALA A 1 91 ? 4.831 3.038 11.587 1.00 96.00 91 ALA A N 1
ATOM 686 C CA . ALA A 1 91 ? 5.144 3.667 10.305 1.00 96.00 91 ALA A CA 1
ATOM 687 C C . ALA A 1 91 ? 6.404 4.542 10.375 1.00 96.00 91 ALA A C 1
ATOM 689 O O . ALA A 1 91 ? 6.674 5.232 11.364 1.00 96.00 91 ALA A O 1
ATOM 690 N N . ARG A 1 92 ? 7.133 4.560 9.256 1.00 95.00 92 ARG A N 1
ATOM 691 C CA . ARG A 1 92 ? 8.464 5.166 9.111 1.00 95.00 92 ARG A CA 1
ATOM 692 C C . ARG A 1 92 ? 8.485 6.651 9.443 1.00 95.00 92 ARG A C 1
ATOM 694 O O . ARG A 1 92 ? 9.470 7.159 9.964 1.00 95.00 92 ARG A O 1
ATOM 701 N N . THR A 1 93 ? 7.393 7.357 9.150 1.00 96.31 93 THR A N 1
ATOM 702 C CA . THR A 1 93 ? 7.295 8.800 9.384 1.00 96.31 93 THR A CA 1
ATOM 703 C C . THR A 1 93 ? 6.241 9.123 10.431 1.00 96.31 93 THR A C 1
ATOM 705 O O . THR A 1 93 ? 5.168 8.518 10.485 1.00 96.31 93 THR A O 1
ATOM 708 N N . HIS A 1 94 ? 6.519 10.151 11.239 1.00 97.00 94 HIS A N 1
ATOM 709 C CA . HIS A 1 94 ? 5.561 10.670 12.216 1.00 97.00 94 HIS A CA 1
ATOM 710 C C . HIS A 1 94 ? 4.228 11.054 11.557 1.00 97.00 94 HIS A C 1
ATOM 712 O O . HIS A 1 94 ? 3.166 10.704 12.060 1.00 97.00 94 HIS A O 1
ATOM 718 N N . ARG A 1 95 ? 4.272 11.688 10.376 1.00 96.56 95 ARG A N 1
ATOM 719 C CA . ARG A 1 95 ? 3.066 12.081 9.634 1.00 96.56 95 ARG A CA 1
ATOM 720 C C . ARG A 1 95 ? 2.156 10.891 9.330 1.00 96.56 95 ARG A C 1
ATOM 722 O O . ARG A 1 95 ? 0.946 11.008 9.507 1.00 96.56 95 ARG A O 1
ATOM 729 N N . VAL A 1 96 ? 2.711 9.767 8.875 1.00 97.69 96 VAL A N 1
ATOM 730 C CA . VAL A 1 96 ? 1.911 8.567 8.587 1.00 97.69 96 VAL A CA 1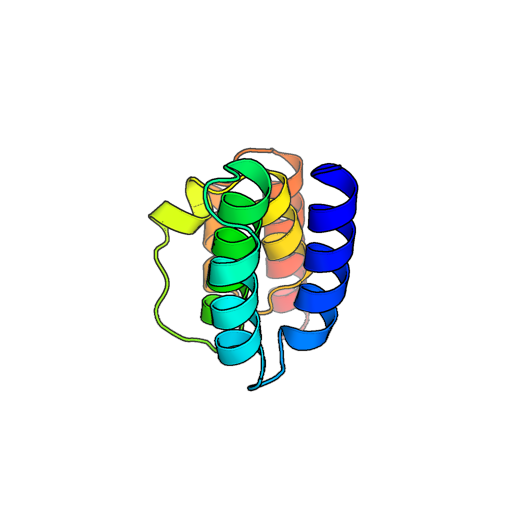
ATOM 731 C C . VAL A 1 96 ? 1.304 8.006 9.872 1.00 97.69 96 VAL A C 1
ATOM 733 O O . VAL A 1 96 ? 0.099 7.751 9.892 1.00 97.69 96 VAL A O 1
ATOM 736 N N . ARG A 1 97 ? 2.090 7.921 10.957 1.00 97.94 97 ARG A N 1
ATOM 737 C CA . ARG A 1 97 ? 1.595 7.485 12.275 1.00 97.94 97 ARG A CA 1
ATOM 738 C C . ARG A 1 97 ? 0.410 8.331 12.744 1.00 97.94 97 ARG A C 1
ATOM 740 O O . ARG A 1 97 ? -0.644 7.798 13.087 1.00 97.94 97 ARG A O 1
ATOM 747 N N . THR A 1 98 ? 0.538 9.657 12.677 1.00 97.75 98 THR A N 1
ATOM 748 C CA . THR A 1 98 ? -0.524 10.592 13.074 1.00 97.75 98 THR A CA 1
ATOM 749 C C . THR A 1 98 ? -1.786 10.439 12.225 1.00 97.75 98 THR A C 1
ATOM 751 O O . THR A 1 98 ? -2.888 10.417 12.774 1.00 97.75 98 THR A O 1
ATOM 754 N N . VAL A 1 9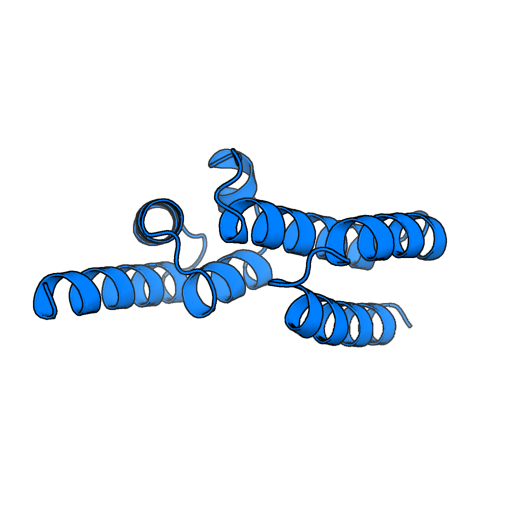9 ? -1.652 10.322 10.897 1.00 97.00 99 VAL A N 1
ATOM 755 C CA . VAL A 1 99 ? -2.802 10.147 9.992 1.00 97.00 99 VAL A CA 1
ATOM 756 C C . VAL A 1 99 ? -3.542 8.847 10.302 1.00 97.00 99 VAL A C 1
ATOM 758 O O . VAL A 1 99 ? -4.770 8.864 10.419 1.00 97.00 99 VAL A O 1
ATOM 761 N N . ALA A 1 100 ? -2.816 7.745 10.490 1.00 97.00 100 ALA A N 1
ATOM 762 C CA . ALA A 1 100 ? -3.409 6.455 10.821 1.00 97.00 100 ALA A CA 1
ATOM 763 C C . ALA A 1 100 ? -4.137 6.496 12.179 1.00 97.00 100 ALA A C 1
ATOM 765 O O . ALA A 1 100 ? -5.322 6.162 12.255 1.00 97.00 100 ALA A O 1
ATOM 766 N N . ALA A 1 101 ? -3.496 7.039 13.220 1.00 96.81 101 ALA A N 1
ATOM 767 C CA . ALA A 1 101 ? -4.101 7.208 14.543 1.00 96.81 101 ALA A CA 1
ATOM 768 C C . ALA A 1 101 ? -5.344 8.119 14.525 1.00 96.81 101 ALA A C 1
ATOM 770 O O . ALA A 1 101 ? -6.316 7.884 15.242 1.00 96.81 101 ALA A O 1
ATOM 771 N N . ALA A 1 102 ? -5.343 9.179 13.711 1.00 95.69 102 ALA A N 1
ATOM 772 C CA . ALA A 1 102 ? -6.506 10.051 13.552 1.00 95.69 102 ALA A CA 1
ATOM 773 C C . ALA A 1 102 ? -7.683 9.332 12.872 1.00 95.69 102 ALA A C 1
ATOM 775 O O . ALA A 1 102 ? -8.836 9.552 13.239 1.00 95.69 102 ALA A O 1
ATOM 776 N N . ARG A 1 103 ? -7.420 8.458 11.891 1.00 94.75 103 ARG A N 1
ATOM 777 C CA . ARG A 1 103 ? -8.472 7.655 11.246 1.00 94.75 103 ARG A CA 1
ATOM 778 C C . ARG A 1 103 ? -9.084 6.630 12.199 1.00 94.75 103 ARG A C 1
ATOM 780 O O . ARG A 1 103 ? -10.306 6.527 12.220 1.00 94.75 103 ARG A O 1
ATOM 787 N N . LEU A 1 104 ? -8.272 5.958 13.017 1.00 94.06 104 LEU A N 1
ATOM 788 C CA . LEU A 1 104 ? -8.765 5.035 14.048 1.00 94.06 104 LEU A CA 1
ATOM 789 C C . LEU A 1 104 ? -9.677 5.748 15.054 1.00 94.06 104 LEU A C 1
ATOM 791 O O . LEU A 1 104 ? -10.802 5.314 15.275 1.00 94.06 104 LEU A O 1
ATOM 795 N N . ARG A 1 105 ? -9.244 6.905 15.577 1.00 92.88 105 ARG A N 1
ATOM 796 C CA . ARG A 1 105 ? -10.041 7.702 16.526 1.00 92.88 105 ARG A CA 1
ATOM 797 C C . ARG A 1 105 ? -11.386 8.152 15.958 1.00 92.88 105 ARG A C 1
ATOM 799 O O . ARG A 1 105 ? -12.392 8.082 16.654 1.00 92.88 105 ARG A O 1
ATOM 806 N N . ARG A 1 106 ? -11.426 8.589 14.693 1.00 88.81 106 ARG A N 1
ATOM 807 C CA . ARG A 1 106 ? -12.685 8.994 14.040 1.00 88.81 106 ARG A CA 1
ATOM 808 C C . ARG A 1 106 ? -13.696 7.854 13.967 1.00 88.81 106 ARG A C 1
ATOM 810 O O . ARG A 1 106 ? -14.885 8.102 14.128 1.00 88.81 106 ARG A O 1
ATOM 817 N N . ARG A 1 107 ? -13.239 6.612 13.775 1.00 80.44 107 ARG A N 1
ATOM 818 C CA . ARG A 1 107 ? -14.131 5.449 13.818 1.00 80.44 107 ARG A CA 1
ATOM 819 C C . ARG A 1 107 ? -14.688 5.225 15.221 1.00 80.44 107 ARG A C 1
ATOM 821 O O . ARG A 1 107 ? -15.892 5.049 15.339 1.00 80.44 107 ARG A O 1
ATOM 828 N N . SER A 1 108 ? -13.848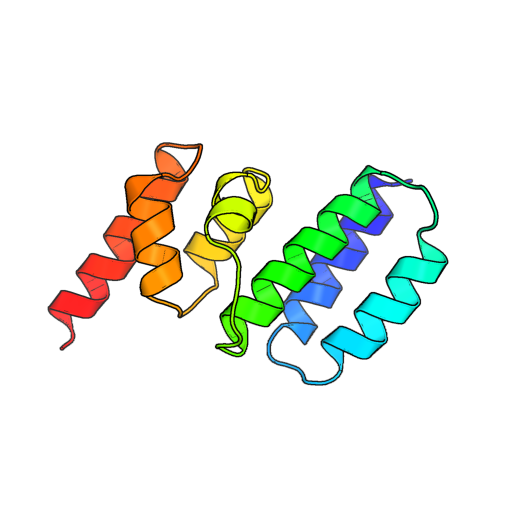 5.267 16.254 1.00 76.00 108 SER A N 1
ATOM 829 C CA . SER A 1 108 ? -14.291 5.078 17.644 1.00 76.00 108 SER A CA 1
ATOM 830 C C . SER A 1 108 ? -15.314 6.117 18.108 1.00 76.00 108 SER A C 1
ATOM 832 O O . SER A 1 108 ? -16.052 5.847 19.038 1.00 76.00 108 SER A O 1
ATOM 834 N N . ALA A 1 109 ? -15.363 7.292 17.475 1.00 73.25 109 ALA A N 1
ATOM 835 C CA . ALA A 1 109 ? -16.362 8.322 17.760 1.00 73.25 109 ALA A CA 1
ATOM 836 C C . ALA A 1 109 ? -17.687 8.152 16.983 1.00 73.25 109 ALA A C 1
ATOM 838 O O . ALA A 1 109 ? -18.637 8.874 17.257 1.00 73.25 109 ALA A O 1
ATOM 839 N N . THR A 1 110 ? -17.738 7.258 15.987 1.00 66.69 110 THR A N 1
ATOM 840 C CA . THR A 1 110 ? -18.914 7.042 15.113 1.00 66.69 110 THR A CA 1
ATOM 841 C C . THR A 1 110 ? -19.586 5.680 15.354 1.00 66.69 110 THR A C 1
ATOM 843 O O . THR A 1 110 ? -20.575 5.367 14.698 1.00 66.69 110 THR A O 1
ATOM 846 N N . GLY A 1 111 ? -19.027 4.842 16.232 1.00 52.72 111 GLY A N 1
ATOM 847 C CA . GLY A 1 111 ? -19.605 3.559 16.651 1.00 52.72 111 GLY A CA 1
ATOM 848 C C . GLY A 1 111 ? -20.067 3.641 18.091 1.00 52.72 111 GLY A C 1
ATOM 849 O O . GLY A 1 111 ? -21.090 2.996 18.388 1.00 52.72 111 GLY A O 1
#

Secondary structure (DSSP, 8-state):
-HHHHHHHHHHHHHHHTTSTTHHHHHHHHHHHHTT-HHHHHHHHHHHHHHHHHTT----HHHHHHS-HHHHHHHHHH---HHHHHHHHHH-SSHHHHHHHHHHHHHHHTT-

pLDDT: mean 93.42, std 6.9, range [52.72, 98.12]